Protein AF-K6DSM3-F1 (afdb_monomer)

Solvent-accessible surface area (backbone atoms only — not comparable to full-atom values): 5731 Å² total; per-residue (Å²): 142,83,78,83,78,79,77,76,87,72,63,62,69,62,54,55,53,54,53,48,51,54,51,52,48,55,27,50,77,68,71,42,48,90,49,46,43,80,42,86,51,101,91,46,78,48,78,44,73,51,88,72,54,72,68,60,51,51,53,52,50,52,52,52,53,51,50,52,50,51,55,52,50,53,52,50,51,52,52,52,56,55,63,52,65,76,64,64,77,86,72,131

Sequence (92 aa):
MQSVNSFQDNHSNNDYSLILELVKGALKEAKLLDQIIIEERNEGFFVKPKQIDKQEKIKQFEKLAGTAIAAGEDIKELLDMVSRKDIYPLLP

Foldseek 3Di:
DDDDDDPDPPPPVVVLVVVVVVVCVVCVVVVNNVQWDWDQDPVGIDIDGDDDDPVVVVVVVVVVVVVVVVVVVVVVVVVVVVVVVVPPPPDD

Secondary structure (DSSP, 8-state):
----------SHHHHHHHHHHHHHHHHHHTT-GGGEEEEEETTEEEEEEPPPPHHHHHHHHHHHHHHHHHHHHHHHHHHHHHHHHT------

Mean predicted aligned error: 15.73 Å

Radius of gyration: 27.95 Å; Cα contacts (8 Å, |Δi|>4): 27; chains: 1; bounding box: 97×22×56 Å

pLDDT: mean 73.05, std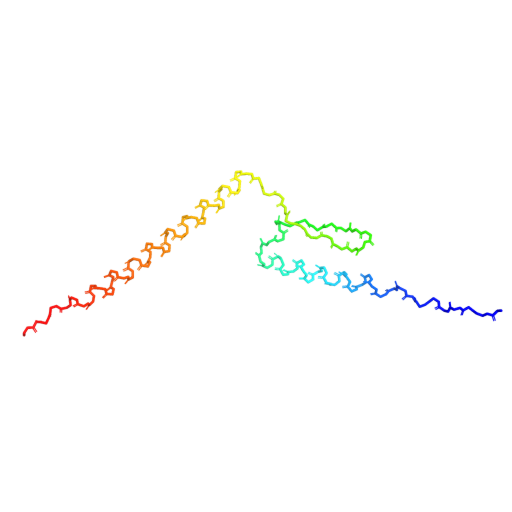 14.49, range [34.5, 88.19]

Organism: NCBI:txid1131731

Structure (mmCIF, N/CA/C/O backbone):
data_AF-K6DSM3-F1
#
_entry.id   AF-K6DSM3-F1
#
loop_
_atom_site.group_PDB
_atom_site.id
_atom_site.type_symbol
_atom_site.label_atom_id
_atom_site.label_alt_id
_atom_site.label_comp_id
_atom_site.label_asym_id
_atom_site.label_entity_id
_atom_site.label_seq_id
_atom_site.pdbx_PDB_ins_code
_atom_site.Cartn_x
_atom_site.Cartn_y
_atom_site.Cartn_z
_atom_site.occupancy
_atom_site.B_iso_or_equiv
_atom_site.auth_seq_id
_atom_site.auth_comp_id
_atom_site.auth_asym_id
_atom_site.auth_atom_id
_atom_site.pdbx_PDB_model_num
ATOM 1 N N . MET A 1 1 ? -57.301 -3.017 9.105 1.00 44.91 1 MET A N 1
ATOM 2 C CA . MET A 1 1 ? -56.406 -4.191 9.113 1.00 44.91 1 MET A CA 1
ATOM 3 C C . MET A 1 1 ? -55.867 -4.388 7.710 1.00 44.91 1 MET A C 1
ATOM 5 O O . MET A 1 1 ? -56.672 -4.639 6.830 1.00 44.91 1 MET A O 1
ATOM 9 N N . GLN A 1 2 ? -54.564 -4.234 7.492 1.00 34.50 2 GLN A N 1
ATOM 10 C CA . GLN A 1 2 ? -53.673 -5.279 6.970 1.00 34.50 2 GLN A CA 1
ATOM 11 C C . GLN A 1 2 ? -52.297 -4.669 6.701 1.00 34.50 2 GLN A C 1
ATOM 13 O O . GLN A 1 2 ? -52.165 -3.538 6.242 1.00 34.50 2 GLN A O 1
ATOM 18 N N . SER A 1 3 ? -51.304 -5.424 7.142 1.00 45.72 3 SER A N 1
ATOM 19 C CA . SER A 1 3 ? -49.936 -5.025 7.411 1.00 45.72 3 SER A CA 1
ATOM 20 C C . SER A 1 3 ? -49.150 -4.826 6.123 1.00 45.72 3 SER A C 1
ATOM 22 O O . SER A 1 3 ? -49.157 -5.688 5.247 1.00 45.72 3 SER A O 1
ATOM 24 N N . VAL A 1 4 ? -48.437 -3.705 6.030 1.00 45.78 4 VAL A N 1
ATOM 25 C CA . VAL A 1 4 ? -47.407 -3.518 5.009 1.00 45.78 4 VAL A CA 1
ATOM 26 C C . VAL A 1 4 ? -46.241 -4.416 5.406 1.00 45.78 4 VAL A C 1
ATOM 28 O O . VAL A 1 4 ? -45.629 -4.223 6.455 1.00 45.78 4 VAL A O 1
ATOM 31 N N . ASN A 1 5 ? -46.021 -5.454 4.602 1.00 40.31 5 ASN A N 1
ATOM 32 C CA . ASN A 1 5 ? -44.959 -6.433 4.774 1.00 40.31 5 ASN A CA 1
ATOM 33 C C . ASN A 1 5 ? -43.603 -5.729 4.869 1.00 40.31 5 ASN A C 1
ATOM 35 O O . ASN A 1 5 ? -43.150 -5.089 3.921 1.00 40.31 5 ASN A O 1
ATOM 39 N N . SER A 1 6 ? -42.962 -5.892 6.021 1.00 43.56 6 SER A N 1
ATOM 40 C CA . SER A 1 6 ? -41.538 -5.687 6.238 1.00 43.56 6 SER A CA 1
ATOM 41 C C . SER A 1 6 ? -40.762 -6.617 5.306 1.00 43.56 6 SER A C 1
ATOM 43 O O . SER A 1 6 ? -40.568 -7.795 5.615 1.00 43.56 6 SER A O 1
ATOM 45 N N . PHE A 1 7 ? -40.361 -6.100 4.145 1.00 46.03 7 PHE A N 1
ATOM 46 C CA . PHE A 1 7 ? -39.318 -6.715 3.338 1.00 46.03 7 PHE A CA 1
ATOM 47 C C . PHE A 1 7 ? -38.042 -6.708 4.173 1.00 46.03 7 PHE A C 1
ATOM 49 O O . PHE A 1 7 ? -37.550 -5.662 4.579 1.00 46.03 7 PHE A O 1
ATOM 56 N N . GLN A 1 8 ? -37.594 -7.908 4.517 1.00 44.28 8 GLN A N 1
ATOM 57 C CA . GLN A 1 8 ? -36.436 -8.160 5.353 1.00 44.28 8 GLN A CA 1
ATOM 58 C C . GLN A 1 8 ? -35.177 -7.517 4.755 1.00 44.28 8 GLN A C 1
ATOM 60 O O . GLN A 1 8 ? -34.650 -7.996 3.752 1.00 44.28 8 GLN A O 1
ATOM 65 N N . ASP A 1 9 ? -34.648 -6.514 5.456 1.00 46.62 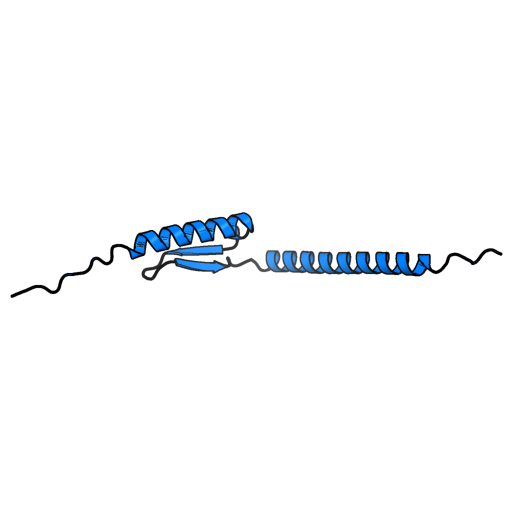9 ASP A N 1
ATOM 66 C CA . ASP A 1 9 ? -33.278 -5.987 5.372 1.00 46.62 9 ASP A CA 1
ATOM 67 C C . ASP A 1 9 ? -32.232 -7.022 5.855 1.00 46.62 9 ASP A C 1
ATOM 69 O O . ASP A 1 9 ? -31.380 -6.733 6.687 1.00 46.62 9 ASP A O 1
ATOM 73 N N . ASN A 1 10 ? -32.302 -8.273 5.385 1.00 45.78 10 ASN A N 1
ATOM 74 C CA . ASN A 1 10 ? -31.392 -9.350 5.813 1.00 45.78 10 ASN A CA 1
ATOM 75 C C . ASN A 1 10 ? -30.325 -9.719 4.769 1.00 45.78 10 ASN A C 1
ATOM 77 O O . ASN A 1 10 ? -29.512 -10.605 5.025 1.00 45.78 10 ASN A O 1
ATOM 81 N N . HIS A 1 11 ? -30.297 -9.057 3.608 1.00 47.66 11 HIS A N 1
ATOM 82 C CA . HIS A 1 11 ? -29.319 -9.346 2.548 1.00 47.66 11 HIS A CA 1
ATOM 83 C C . HIS A 1 11 ? -28.094 -8.421 2.533 1.00 47.66 11 HIS A C 1
ATOM 85 O O . HIS A 1 11 ? -27.058 -8.812 2.008 1.00 47.66 11 HIS A O 1
ATOM 91 N N . SER A 1 12 ? -28.150 -7.243 3.154 1.00 53.28 12 SER A N 1
ATOM 92 C CA . SER A 1 12 ? -27.049 -6.268 3.107 1.00 53.28 12 SER A CA 1
ATOM 93 C C . SER A 1 12 ? -25.797 -6.731 3.863 1.00 53.28 12 SER A C 1
ATOM 95 O O . SER A 1 12 ? -24.684 -6.569 3.372 1.00 53.28 12 SER A O 1
ATOM 97 N N . ASN A 1 13 ? -25.949 -7.367 5.028 1.00 55.00 13 ASN A N 1
ATOM 98 C CA . ASN A 1 13 ? -24.807 -7.727 5.880 1.00 55.00 13 ASN A CA 1
ATOM 99 C C . ASN A 1 13 ? -23.876 -8.796 5.276 1.00 55.00 13 ASN A C 1
ATOM 101 O O . ASN A 1 13 ? -22.666 -8.777 5.519 1.00 55.00 13 ASN A O 1
ATOM 105 N N . ASN A 1 14 ? -24.419 -9.724 4.483 1.00 58.97 14 ASN A N 1
ATOM 106 C CA . ASN A 1 14 ? -23.621 -10.794 3.879 1.00 58.97 14 ASN A CA 1
ATOM 107 C C . ASN A 1 14 ? -22.775 -10.277 2.703 1.00 58.97 14 ASN A C 1
ATOM 109 O O . ASN A 1 14 ? -21.612 -10.659 2.566 1.00 58.97 14 ASN A O 1
ATOM 113 N N . ASP A 1 15 ? -23.316 -9.346 1.914 1.00 68.69 15 ASP A N 1
ATOM 114 C CA . ASP A 1 15 ? -22.617 -8.784 0.755 1.00 68.69 15 ASP A CA 1
ATOM 115 C C . ASP A 1 15 ? -21.438 -7.893 1.181 1.00 68.69 15 ASP A C 1
ATOM 117 O O . ASP A 1 15 ? -20.344 -7.994 0.621 1.00 68.69 15 ASP A O 1
ATOM 121 N N . TYR A 1 16 ? -21.602 -7.083 2.235 1.00 69.38 16 TYR A N 1
ATOM 122 C CA . TYR A 1 16 ? -20.509 -6.256 2.766 1.00 69.38 16 TYR A CA 1
ATOM 123 C C . TYR A 1 16 ? -19.361 -7.082 3.356 1.00 69.38 16 TYR A C 1
ATOM 125 O O . TYR A 1 16 ? -18.197 -6.685 3.249 1.00 69.38 16 TYR A O 1
ATOM 133 N N . SER A 1 17 ? -19.670 -8.242 3.935 1.00 76.25 17 SER A N 1
ATOM 134 C CA . SER A 1 17 ? -18.671 -9.158 4.489 1.00 76.25 17 SER A CA 1
ATOM 135 C C . SER A 1 17 ? -17.782 -9.748 3.389 1.00 76.25 17 SER A C 1
ATOM 137 O O . SER A 1 17 ? -16.556 -9.735 3.506 1.00 76.25 17 SER A O 1
ATOM 139 N N . LEU A 1 18 ? -18.389 -10.181 2.279 1.00 83.88 18 LEU A N 1
ATOM 140 C CA . LEU A 1 18 ? -17.672 -10.719 1.121 1.00 83.88 18 LEU A CA 1
ATOM 141 C C . LEU A 1 18 ? -16.794 -9.652 0.448 1.00 83.88 18 LEU A C 1
ATOM 143 O O . LEU A 1 18 ? -15.630 -9.901 0.132 1.00 83.88 18 LEU A O 1
ATOM 147 N N . ILE A 1 19 ? -17.330 -8.440 0.272 1.00 82.50 19 ILE A N 1
ATOM 148 C CA . ILE A 1 19 ? -16.584 -7.303 -0.288 1.00 82.50 19 ILE A CA 1
ATOM 149 C C . ILE A 1 19 ? -15.364 -6.986 0.583 1.00 82.50 19 ILE A C 1
ATOM 151 O O . ILE A 1 19 ? -14.270 -6.761 0.061 1.00 82.50 19 ILE A O 1
ATOM 155 N N . LEU A 1 20 ? -15.518 -7.010 1.909 1.00 84.06 20 LEU A N 1
ATOM 156 C CA . LEU A 1 20 ? -14.410 -6.765 2.822 1.00 84.06 20 LEU A CA 1
ATOM 157 C C . LEU A 1 20 ? -13.307 -7.825 2.699 1.00 84.06 20 LEU A C 1
ATOM 159 O O . LEU A 1 20 ? -12.127 -7.473 2.752 1.00 84.06 20 LEU A O 1
ATOM 163 N N . GLU A 1 21 ? -13.654 -9.102 2.536 1.00 86.88 21 GLU A N 1
ATOM 164 C CA . GLU A 1 21 ? -12.659 -10.160 2.331 1.00 86.88 21 GLU A CA 1
ATOM 165 C C . GLU A 1 21 ? -11.881 -9.979 1.027 1.00 86.88 21 GLU A C 1
ATOM 167 O O . GLU A 1 21 ? -10.652 -10.073 1.035 1.00 86.88 21 GLU A O 1
ATOM 172 N N . LEU A 1 22 ? -12.566 -9.636 -0.068 1.00 86.81 22 LEU A N 1
ATOM 173 C CA . LEU A 1 22 ? -11.923 -9.341 -1.351 1.00 86.81 22 LEU A CA 1
ATOM 174 C C . LEU A 1 22 ? -10.959 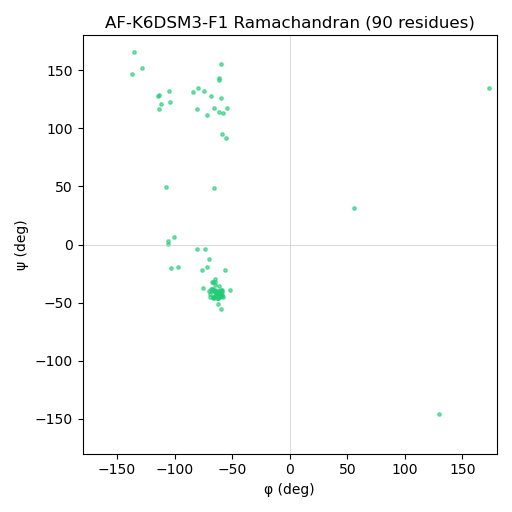-8.153 -1.236 1.00 86.81 22 LEU A C 1
ATOM 176 O O . LEU A 1 22 ? -9.819 -8.223 -1.701 1.00 86.81 22 LEU A O 1
ATOM 180 N N . VAL A 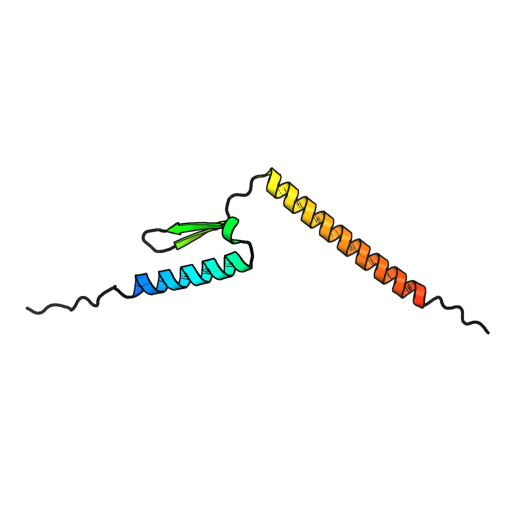1 23 ? -11.382 -7.085 -0.553 1.00 85.31 23 VAL A N 1
ATOM 181 C CA . VAL A 1 23 ? -10.537 -5.912 -0.291 1.00 85.31 23 VAL A CA 1
ATOM 182 C C . VAL A 1 23 ? -9.324 -6.298 0.561 1.00 85.31 23 VAL A C 1
ATOM 184 O O . VAL A 1 23 ? -8.197 -5.956 0.208 1.00 85.31 23 VAL A O 1
ATOM 187 N N . LYS A 1 24 ? -9.504 -7.066 1.643 1.00 86.69 24 LYS A N 1
ATOM 188 C CA . LYS A 1 24 ? -8.386 -7.560 2.467 1.00 86.69 24 LYS A CA 1
ATOM 189 C C . LYS A 1 24 ? -7.417 -8.430 1.660 1.00 86.69 24 LYS A C 1
ATOM 191 O O . LYS A 1 24 ? -6.207 -8.302 1.847 1.00 86.69 24 LYS A O 1
ATOM 196 N N . GLY A 1 25 ? -7.929 -9.273 0.762 1.00 86.44 25 GLY A N 1
ATOM 197 C CA . GLY A 1 25 ? -7.137 -10.108 -0.142 1.00 86.44 25 GLY A CA 1
ATOM 198 C C . GLY A 1 25 ? -6.232 -9.280 -1.055 1.00 86.44 25 GLY A C 1
ATOM 199 O O . GLY A 1 25 ? -5.011 -9.422 -0.996 1.00 86.44 25 GLY A O 1
ATOM 200 N N . ALA A 1 26 ? -6.810 -8.340 -1.807 1.00 85.75 26 ALA A N 1
ATOM 201 C CA . ALA A 1 26 ? -6.059 -7.459 -2.706 1.00 85.75 26 ALA A CA 1
ATOM 202 C C . ALA A 1 26 ? -5.000 -6.623 -1.961 1.00 85.75 26 ALA A C 1
ATOM 204 O O . ALA A 1 26 ? -3.861 -6.477 -2.408 1.00 85.75 26 ALA A O 1
ATOM 205 N N . LEU A 1 27 ? -5.342 -6.111 -0.774 1.00 85.50 27 LEU A N 1
ATOM 206 C CA . LEU A 1 27 ? -4.413 -5.343 0.058 1.00 85.50 27 LEU A CA 1
ATOM 207 C C . LEU A 1 27 ? -3.261 -6.191 0.607 1.00 85.50 27 LEU A C 1
ATOM 209 O O . LEU A 1 27 ? -2.154 -5.678 0.794 1.00 85.50 27 LEU A O 1
ATOM 213 N N . LYS A 1 28 ? -3.502 -7.477 0.881 1.00 88.19 28 LYS A N 1
ATOM 214 C CA . LYS A 1 28 ? -2.466 -8.420 1.310 1.00 88.19 28 LYS A CA 1
ATOM 215 C C . LYS A 1 28 ? -1.494 -8.721 0.172 1.00 88.19 28 LYS A C 1
ATOM 217 O O . LYS A 1 28 ? -0.287 -8.678 0.395 1.00 88.19 28 LYS A O 1
ATOM 222 N N . GLU A 1 29 ? -1.998 -8.966 -1.036 1.00 87.00 29 GLU A N 1
ATOM 223 C CA . GLU A 1 29 ? -1.167 -9.185 -2.229 1.00 87.00 29 GLU A CA 1
ATOM 224 C C . GLU A 1 29 ? -0.285 -7.971 -2.539 1.00 87.00 29 GLU A C 1
AT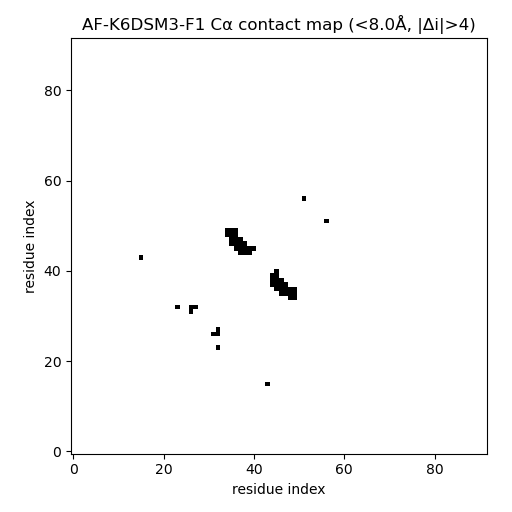OM 226 O O . GLU A 1 29 ? 0.909 -8.114 -2.806 1.00 87.00 29 GLU A O 1
ATOM 231 N N . ALA A 1 30 ? -0.834 -6.766 -2.384 1.00 82.31 30 ALA A N 1
ATOM 232 C CA . ALA A 1 30 ? -0.095 -5.518 -2.541 1.00 82.31 30 ALA A CA 1
ATOM 233 C C . ALA A 1 30 ? 0.869 -5.200 -1.375 1.00 82.31 30 ALA A C 1
ATOM 235 O O . ALA A 1 30 ? 1.587 -4.203 -1.439 1.00 82.31 30 ALA A O 1
ATOM 236 N N . LYS A 1 31 ? 0.902 -6.008 -0.301 1.00 84.19 31 LYS A N 1
ATOM 237 C CA . LYS A 1 31 ? 1.656 -5.738 0.946 1.00 84.19 31 LYS A CA 1
ATOM 238 C C . LYS A 1 31 ? 1.299 -4.392 1.593 1.00 84.19 31 LYS A C 1
ATOM 240 O O . LYS A 1 31 ? 2.131 -3.735 2.223 1.00 84.19 31 LYS A O 1
ATOM 245 N N . LEU A 1 32 ? 0.047 -3.977 1.430 1.00 83.12 32 LEU A N 1
ATOM 246 C CA . LEU A 1 32 ? -0.476 -2.719 1.951 1.00 83.12 32 LEU A CA 1
ATOM 247 C C . LEU A 1 32 ? -1.338 -2.915 3.190 1.00 83.12 32 LEU A C 1
ATOM 249 O O . LEU A 1 32 ? -1.487 -1.958 3.934 1.00 83.12 32 LEU A O 1
ATOM 253 N N . LEU A 1 33 ? -1.863 -4.120 3.445 1.00 84.56 33 LEU A N 1
ATOM 254 C CA . LEU A 1 33 ? -2.795 -4.386 4.550 1.00 84.56 33 LEU A CA 1
ATOM 255 C C . LEU A 1 33 ? -2.273 -3.891 5.913 1.00 84.56 33 LEU A C 1
ATOM 257 O O . LEU A 1 33 ? -3.019 -3.286 6.681 1.00 84.56 33 LEU A O 1
ATOM 261 N N . ASP A 1 34 ? -0.976 -4.055 6.176 1.00 83.31 34 ASP A N 1
ATOM 262 C CA . ASP A 1 34 ? -0.339 -3.612 7.422 1.00 83.31 34 ASP A CA 1
ATOM 263 C C . ASP A 1 34 ? -0.235 -2.089 7.554 1.00 83.31 34 ASP A C 1
ATOM 265 O O . ASP A 1 34 ? 0.033 -1.592 8.647 1.00 83.31 34 ASP A O 1
ATOM 269 N N . GLN A 1 35 ? -0.469 -1.345 6.475 1.00 83.50 35 GLN A N 1
ATOM 270 C CA . GLN A 1 35 ? -0.405 0.113 6.401 1.00 83.50 35 GLN A CA 1
ATOM 271 C C . GLN A 1 35 ? -1.790 0.763 6.473 1.00 83.50 35 GLN A C 1
ATOM 273 O O . GLN A 1 35 ? -1.904 1.974 6.300 1.00 83.50 35 GLN A O 1
ATOM 278 N N . ILE A 1 36 ? -2.850 -0.010 6.724 1.00 86.19 36 ILE A N 1
ATOM 279 C CA . ILE A 1 36 ? -4.240 0.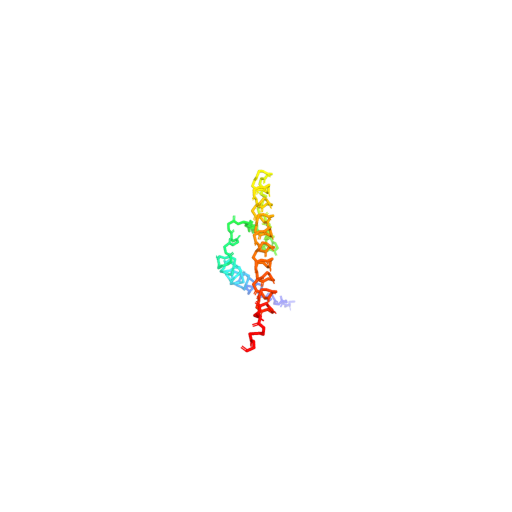465 6.698 1.00 86.19 36 ILE A CA 1
ATOM 280 C C . ILE A 1 36 ? -4.944 0.081 7.996 1.00 86.19 36 ILE A C 1
ATOM 282 O O . ILE A 1 36 ? -4.591 -0.886 8.669 1.00 86.19 36 ILE A O 1
ATOM 286 N N . ILE A 1 37 ? -5.933 0.879 8.368 1.00 86.00 37 ILE A N 1
ATOM 287 C CA . ILE A 1 37 ? -6.837 0.659 9.489 1.00 86.00 37 ILE A CA 1
ATOM 288 C C . ILE A 1 37 ? -8.220 0.452 8.884 1.00 86.00 37 ILE A C 1
ATOM 290 O O . ILE A 1 37 ? -8.673 1.275 8.087 1.00 86.00 37 ILE A O 1
ATOM 294 N N . ILE A 1 38 ? -8.868 -0.642 9.273 1.00 86.50 38 ILE A N 1
ATOM 295 C CA . ILE A 1 38 ? -10.243 -0.965 8.902 1.00 86.50 38 ILE A CA 1
ATOM 296 C C . ILE A 1 38 ? -11.069 -0.910 10.188 1.00 86.50 38 ILE A C 1
ATOM 298 O O . ILE A 1 38 ? -10.809 -1.678 11.112 1.00 86.50 38 ILE A O 1
ATOM 302 N N . GLU A 1 39 ? -12.026 0.011 10.255 1.00 86.56 39 GLU A N 1
ATOM 303 C CA . GLU A 1 39 ? -12.933 0.194 11.395 1.00 86.56 39 GLU A CA 1
ATOM 304 C C . GLU A 1 39 ? -14.362 -0.148 10.972 1.00 86.56 39 GLU A C 1
ATOM 306 O O . GLU A 1 39 ? -14.854 0.388 9.980 1.00 86.56 39 GLU A O 1
ATOM 311 N N . GLU A 1 40 ? -15.040 -1.008 11.726 1.00 82.31 40 GLU A N 1
ATOM 312 C CA . GLU A 1 40 ? -16.475 -1.246 11.560 1.00 82.31 40 GLU A CA 1
ATOM 313 C C . GLU A 1 40 ? -17.270 -0.125 12.243 1.00 82.31 40 GLU A C 1
ATOM 315 O O . GLU A 1 40 ? -16.945 0.307 13.353 1.00 82.31 40 GLU A O 1
ATOM 320 N N . ARG A 1 41 ? -18.286 0.394 11.555 1.00 82.38 41 ARG A N 1
ATOM 321 C CA . ARG A 1 41 ? -19.175 1.469 12.006 1.00 82.38 41 ARG A CA 1
ATOM 322 C C . ARG A 1 41 ? -20.619 1.104 11.677 1.00 82.38 41 ARG A C 1
ATOM 324 O O . ARG A 1 41 ? -20.873 0.247 10.841 1.00 82.38 41 ARG A O 1
ATOM 331 N N . ASN A 1 42 ? -21.565 1.827 12.275 1.00 78.12 42 ASN A N 1
ATOM 332 C CA . ASN A 1 42 ? -23.003 1.594 12.084 1.00 78.12 42 ASN A CA 1
ATOM 333 C C . ASN A 1 42 ? -23.462 1.645 10.609 1.00 78.12 42 ASN A C 1
ATOM 335 O O . ASN A 1 42 ? -24.506 1.094 10.286 1.00 78.12 42 ASN A O 1
ATOM 339 N N . GLU A 1 43 ? -22.698 2.301 9.728 1.00 78.56 43 GLU A N 1
ATOM 340 C CA . GLU A 1 43 ? -22.997 2.467 8.297 1.00 78.56 43 GLU A CA 1
ATOM 341 C C . GLU A 1 43 ? -22.114 1.588 7.380 1.00 78.56 43 GLU A C 1
ATOM 343 O O . GLU A 1 43 ? -22.202 1.698 6.159 1.00 78.56 43 GLU A O 1
ATOM 348 N N . GLY A 1 44 ? -21.240 0.733 7.937 1.00 79.06 44 GLY A N 1
ATOM 349 C CA . GLY A 1 44 ? -20.337 -0.143 7.177 1.00 79.06 44 GLY A CA 1
ATOM 350 C C . GLY A 1 44 ? -18.872 -0.063 7.622 1.00 79.06 44 GLY A C 1
ATOM 351 O O . GLY A 1 44 ? -18.572 0.129 8.798 1.00 79.06 44 GLY A O 1
ATOM 352 N N . PHE A 1 45 ? -17.932 -0.207 6.682 1.00 82.19 45 PHE A N 1
ATOM 353 C CA . PHE A 1 45 ? -16.491 -0.218 6.970 1.00 82.19 45 PHE A CA 1
ATOM 354 C C . PHE A 1 45 ? -15.809 1.092 6.573 1.00 82.19 45 PHE A C 1
ATOM 356 O O . PHE A 1 45 ? -15.947 1.572 5.450 1.00 82.19 45 PHE A O 1
ATOM 363 N N . PHE A 1 46 ? -15.005 1.642 7.480 1.00 82.31 46 PHE A N 1
ATOM 364 C CA . PHE A 1 46 ? -14.160 2.802 7.230 1.00 82.31 46 PHE A CA 1
ATOM 365 C C . PHE A 1 46 ? -12.705 2.363 7.052 1.00 82.31 46 PHE A C 1
ATOM 367 O O . PHE A 1 46 ? -12.123 1.747 7.946 1.00 82.31 46 PHE A O 1
ATOM 374 N N . VAL A 1 47 ? -12.108 2.694 5.906 1.00 82.38 47 VAL A N 1
ATOM 375 C CA . VAL A 1 47 ? -10.729 2.326 5.557 1.00 82.38 47 VAL A CA 1
ATOM 376 C C . VAL A 1 47 ? -9.870 3.586 5.517 1.00 82.38 47 VAL A C 1
ATOM 378 O O . VAL A 1 47 ? -10.148 4.505 4.749 1.00 82.38 47 VAL A O 1
ATOM 381 N N . LYS A 1 48 ? -8.817 3.644 6.337 1.00 83.62 48 LYS A N 1
ATOM 382 C CA . LYS A 1 48 ? -7.883 4.783 6.383 1.00 83.62 48 LYS A CA 1
ATOM 383 C C . LYS A 1 48 ? -6.430 4.323 6.466 1.00 83.62 48 LYS A C 1
ATOM 385 O O . LYS A 1 48 ? -6.162 3.316 7.118 1.00 83.62 48 LYS A O 1
ATOM 390 N N . PRO A 1 49 ? -5.470 5.049 5.876 1.00 83.62 49 PRO A N 1
ATOM 391 C CA . PRO A 1 49 ? -4.060 4.730 6.058 1.00 83.62 49 PRO A CA 1
ATOM 392 C C . PRO A 1 49 ? -3.671 4.849 7.538 1.00 83.62 49 PRO A C 1
ATOM 394 O O . PRO A 1 49 ? -4.141 5.741 8.253 1.00 83.62 49 PRO A O 1
ATOM 397 N N . LYS A 1 50 ? -2.793 3.960 8.007 1.00 84.81 50 LYS A N 1
ATOM 398 C CA . LYS A 1 50 ? -2.136 4.111 9.305 1.00 84.81 50 LYS A CA 1
ATOM 399 C C . LYS A 1 50 ? -1.309 5.385 9.284 1.00 84.81 50 LYS A C 1
ATOM 401 O O . LYS A 1 50 ? -0.667 5.714 8.286 1.00 84.81 50 LYS A O 1
ATOM 406 N N . GLN A 1 51 ? -1.305 6.100 10.405 1.00 79.62 51 GLN A N 1
ATOM 407 C CA . GLN A 1 51 ? -0.355 7.187 10.556 1.00 79.62 51 GLN A CA 1
ATOM 408 C C . GLN A 1 51 ? 1.055 6.609 10.592 1.00 79.62 51 GLN A C 1
ATOM 410 O O . GLN A 1 51 ? 1.407 5.832 11.474 1.00 79.62 51 GLN A O 1
ATOM 415 N N . ILE A 1 52 ? 1.837 7.003 9.598 1.00 75.06 52 ILE A N 1
ATOM 416 C CA . ILE A 1 52 ? 3.263 6.733 9.532 1.00 75.06 52 ILE A CA 1
ATOM 417 C C . ILE A 1 52 ? 3.956 7.821 10.353 1.00 75.06 52 ILE A C 1
ATOM 419 O O . ILE A 1 52 ? 3.666 9.013 10.179 1.00 75.06 52 ILE A O 1
ATOM 423 N N . ASP A 1 53 ? 4.853 7.410 11.245 1.00 81.62 53 ASP A N 1
ATOM 424 C CA . ASP A 1 53 ? 5.691 8.326 12.011 1.00 81.62 53 ASP A CA 1
ATOM 425 C C . ASP A 1 53 ? 6.568 9.188 11.073 1.00 81.62 53 ASP A C 1
ATOM 427 O O . ASP A 1 53 ? 6.847 8.842 9.922 1.00 81.62 53 ASP A O 1
ATOM 431 N N . LYS A 1 54 ? 6.979 10.361 11.558 1.00 79.56 54 LYS A N 1
ATOM 432 C CA . LYS A 1 54 ? 7.830 11.292 10.816 1.00 79.56 54 LYS A CA 1
ATOM 433 C C . LYS A 1 54 ? 9.171 10.665 10.401 1.00 79.56 54 LYS A C 1
ATOM 435 O O . LYS A 1 54 ? 9.611 10.946 9.290 1.00 79.56 54 LYS A O 1
ATOM 440 N N . GLN A 1 55 ? 9.810 9.849 11.241 1.00 77.62 55 GLN A N 1
ATOM 441 C CA . GLN A 1 55 ? 11.077 9.187 10.905 1.00 77.62 55 GLN A CA 1
ATOM 442 C C . GLN A 1 55 ? 10.889 8.181 9.770 1.00 77.62 55 GLN A C 1
ATOM 444 O O . GLN A 1 55 ? 11.631 8.219 8.789 1.00 77.62 55 GLN A O 1
ATOM 449 N N . GLU A 1 56 ? 9.853 7.347 9.841 1.00 76.88 56 GLU A N 1
ATOM 450 C CA . GLU A 1 56 ? 9.562 6.383 8.779 1.00 76.88 56 GLU A CA 1
ATOM 451 C C . GLU A 1 56 ? 9.187 7.079 7.452 1.00 76.88 56 GLU A C 1
ATOM 453 O O . GLU A 1 56 ? 9.611 6.641 6.382 1.00 76.88 56 GLU A O 1
ATOM 458 N N . LYS A 1 57 ? 8.501 8.233 7.492 1.00 78.06 57 LYS A N 1
ATOM 459 C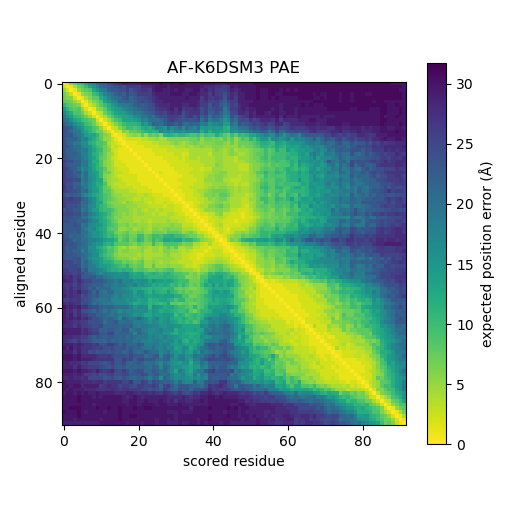 CA . LYS A 1 57 ? 8.276 9.070 6.293 1.00 78.06 57 LYS A CA 1
ATOM 460 C C . LYS A 1 57 ? 9.578 9.568 5.665 1.00 78.06 57 LYS A C 1
ATOM 462 O O . LYS A 1 57 ? 9.711 9.523 4.444 1.00 78.06 57 LYS A O 1
ATOM 467 N N . ILE A 1 58 ? 10.522 10.044 6.481 1.00 76.50 58 ILE A N 1
ATOM 468 C CA . ILE A 1 58 ? 11.834 10.510 6.003 1.00 76.50 58 ILE A CA 1
ATOM 469 C C . ILE A 1 58 ? 12.586 9.350 5.348 1.00 76.50 58 ILE A C 1
ATOM 471 O O . ILE A 1 58 ? 13.047 9.485 4.221 1.00 76.50 58 ILE A O 1
ATOM 475 N N . LYS A 1 59 ? 12.611 8.181 5.991 1.00 78.62 59 LYS A N 1
ATOM 476 C CA . LYS A 1 59 ? 13.273 6.983 5.464 1.00 78.62 59 LYS A CA 1
ATOM 477 C C . LYS A 1 59 ? 12.683 6.515 4.130 1.00 78.62 59 LYS A C 1
ATOM 479 O O . LYS A 1 59 ? 13.420 6.132 3.222 1.00 78.62 59 LYS A O 1
ATOM 484 N N . GLN A 1 60 ? 11.357 6.549 3.982 1.00 79.69 60 GLN A N 1
ATOM 485 C CA . GLN A 1 60 ? 10.718 6.222 2.704 1.00 79.69 60 GLN A CA 1
ATOM 486 C C . GLN A 1 60 ? 11.032 7.253 1.618 1.00 79.69 60 GLN A C 1
ATOM 488 O O . GLN A 1 60 ? 11.274 6.867 0.475 1.00 79.69 60 GLN A O 1
ATOM 493 N N . PHE A 1 61 ? 11.090 8.540 1.969 1.00 78.06 61 PHE A N 1
ATOM 494 C CA . PHE A 1 61 ? 11.506 9.592 1.046 1.00 78.06 61 PHE A CA 1
ATOM 495 C C . PHE A 1 61 ? 12.963 9.417 0.595 1.00 78.06 61 PHE A C 1
ATOM 497 O O . PHE A 1 61 ? 13.232 9.449 -0.602 1.00 78.06 61 PHE A O 1
ATOM 504 N N . GLU A 1 62 ? 13.888 9.151 1.521 1.00 75.88 62 GLU A N 1
ATOM 505 C CA . GLU A 1 62 ? 15.300 8.879 1.219 1.00 75.88 62 GLU A CA 1
ATOM 506 C C . GLU A 1 62 ? 15.460 7.666 0.299 1.00 75.88 62 GLU A C 1
ATOM 508 O O . GLU A 1 62 ? 16.189 7.725 -0.689 1.00 75.88 62 GLU A O 1
ATOM 513 N N . LYS A 1 63 ? 14.726 6.578 0.566 1.00 80.81 63 LYS A N 1
ATOM 514 C CA . LYS A 1 63 ? 14.725 5.388 -0.294 1.00 80.81 63 LYS A CA 1
ATOM 515 C C . LYS A 1 63 ? 14.234 5.706 -1.707 1.00 80.81 63 LYS A C 1
ATOM 517 O O . LYS A 1 63 ? 14.799 5.212 -2.684 1.00 80.81 63 LYS A O 1
ATOM 522 N N . LEU A 1 64 ? 13.183 6.513 -1.821 1.00 77.81 64 LEU A N 1
ATOM 523 C CA . LEU A 1 64 ? 12.604 6.891 -3.106 1.00 77.81 64 LEU A CA 1
ATOM 524 C C . LEU A 1 64 ? 13.550 7.810 -3.891 1.00 77.81 64 LEU A C 1
ATOM 526 O O . LEU A 1 64 ? 13.780 7.574 -5.075 1.00 77.81 64 LEU A O 1
ATOM 530 N N . ALA A 1 65 ? 14.173 8.779 -3.215 1.00 78.50 65 ALA A N 1
ATOM 531 C CA . ALA A 1 65 ? 15.205 9.634 -3.792 1.00 78.50 65 ALA A CA 1
ATOM 532 C C . ALA A 1 65 ? 16.421 8.818 -4.263 1.00 78.50 65 ALA A C 1
ATOM 534 O O . ALA A 1 65 ? 16.868 8.992 -5.392 1.00 78.50 65 ALA A O 1
ATOM 535 N N . GLY A 1 66 ? 16.903 7.873 -3.449 1.00 80.31 66 GLY A N 1
ATOM 536 C CA . GLY A 1 66 ? 18.004 6.980 -3.823 1.00 80.31 66 GLY A CA 1
ATOM 537 C C . GLY A 1 66 ? 17.678 6.100 -5.031 1.00 80.31 66 GLY A C 1
ATOM 538 O O . GLY A 1 66 ? 18.509 5.941 -5.918 1.00 80.31 66 GLY A O 1
ATOM 539 N N . THR A 1 67 ? 16.445 5.591 -5.117 1.00 84.56 67 THR A N 1
ATOM 540 C CA . THR A 1 67 ? 15.987 4.800 -6.275 1.00 84.56 67 THR A CA 1
ATOM 541 C C . THR A 1 67 ? 15.937 5.649 -7.549 1.00 84.56 67 THR A C 1
ATOM 543 O O . THR A 1 67 ? 16.333 5.184 -8.613 1.00 84.56 67 THR A O 1
ATOM 546 N N . ALA A 1 68 ? 15.484 6.903 -7.449 1.00 80.75 68 ALA A N 1
ATOM 547 C CA . ALA A 1 68 ? 15.448 7.824 -8.582 1.00 80.75 68 ALA A CA 1
ATOM 548 C C . ALA A 1 68 ? 16.855 8.214 -9.065 1.00 80.75 68 ALA A C 1
ATOM 550 O O . ALA A 1 68 ? 17.076 8.309 -10.270 1.00 80.75 68 ALA A O 1
ATOM 551 N N . ILE A 1 69 ? 17.803 8.403 -8.139 1.00 82.75 69 ILE A N 1
ATOM 552 C CA . ILE A 1 69 ? 19.213 8.655 -8.470 1.00 82.75 69 ILE A CA 1
ATOM 553 C C . ILE A 1 69 ? 19.802 7.452 -9.207 1.00 82.75 69 ILE A C 1
ATOM 555 O O . ILE A 1 69 ? 20.320 7.631 -10.303 1.00 82.75 69 ILE A O 1
ATOM 559 N N . ALA A 1 70 ? 19.645 6.241 -8.662 1.00 81.19 70 ALA A N 1
ATOM 560 C CA . ALA A 1 70 ? 20.146 5.019 -9.290 1.00 81.19 70 ALA A CA 1
ATOM 561 C C . ALA A 1 70 ? 19.567 4.819 -10.701 1.00 81.19 70 ALA A C 1
ATOM 563 O O . ALA A 1 70 ? 20.307 4.592 -11.649 1.00 81.19 70 ALA A O 1
ATOM 564 N N . ALA A 1 71 ? 18.256 5.017 -10.877 1.00 80.25 71 ALA A N 1
ATOM 565 C CA . ALA A 1 71 ? 17.633 4.950 -12.198 1.00 80.25 71 ALA A CA 1
ATOM 566 C C . ALA A 1 71 ? 18.200 6.002 -13.174 1.00 80.25 71 ALA A C 1
ATOM 568 O O . ALA A 1 71 ? 18.339 5.737 -14.367 1.00 80.25 71 ALA A O 1
ATOM 569 N N . GLY A 1 72 ? 18.533 7.200 -12.684 1.00 80.25 72 GLY A N 1
ATOM 570 C CA . GLY A 1 72 ? 19.194 8.235 -13.480 1.00 80.25 72 GLY A CA 1
ATOM 571 C C . GLY A 1 72 ? 20.631 7.871 -13.870 1.00 80.25 72 GLY A C 1
ATOM 572 O O . GLY A 1 72 ? 21.046 8.154 -14.995 1.00 80.25 72 GLY A O 1
ATOM 573 N N . GLU A 1 73 ? 21.377 7.230 -12.971 1.00 83.50 73 GLU A N 1
ATOM 574 C CA . GLU A 1 73 ? 22.725 6.714 -13.236 1.00 83.50 73 GLU A CA 1
ATOM 575 C C . GLU A 1 73 ? 22.698 5.590 -14.280 1.00 83.50 73 GLU A C 1
ATOM 577 O O . GLU A 1 73 ? 23.446 5.663 -15.255 1.00 83.50 73 GLU A O 1
ATOM 582 N N . ASP A 1 74 ? 21.766 4.642 -14.157 1.00 84.06 74 ASP A N 1
ATOM 583 C CA . ASP A 1 74 ? 21.564 3.558 -15.125 1.00 84.06 74 ASP A CA 1
ATOM 584 C C . ASP A 1 74 ? 21.245 4.106 -16.530 1.00 84.06 74 ASP A C 1
ATOM 586 O O . ASP A 1 74 ? 21.805 3.663 -17.535 1.00 84.06 74 ASP A O 1
ATOM 590 N N . ILE A 1 75 ? 20.376 5.123 -16.626 1.00 78.19 75 ILE A N 1
ATOM 591 C CA . ILE A 1 75 ? 20.054 5.784 -17.904 1.00 78.19 75 ILE A CA 1
ATOM 592 C C . ILE A 1 75 ? 21.296 6.446 -18.508 1.00 78.19 75 ILE A C 1
ATOM 594 O O . ILE A 1 75 ? 21.517 6.359 -19.718 1.00 78.19 75 ILE A O 1
ATOM 598 N N . LYS A 1 76 ? 22.113 7.109 -17.685 1.00 80.12 76 LYS A N 1
ATOM 599 C CA . LYS A 1 76 ? 23.349 7.747 -18.143 1.00 80.12 76 LYS A CA 1
ATOM 600 C C . LYS A 1 76 ? 24.339 6.716 -18.688 1.00 80.12 76 LYS A C 1
ATOM 602 O O . LYS A 1 76 ? 24.910 6.944 -19.751 1.00 80.12 76 LYS A O 1
ATOM 607 N N . GLU A 1 77 ? 24.508 5.584 -18.009 1.00 81.94 77 GLU A N 1
ATOM 608 C CA . GLU A 1 77 ? 25.385 4.504 -18.470 1.00 81.94 77 GLU A CA 1
ATOM 609 C C . GLU A 1 77 ? 24.914 3.930 -19.813 1.00 81.94 77 GLU A C 1
ATOM 611 O O . GLU A 1 77 ? 25.713 3.779 -20.740 1.00 81.94 77 GLU A O 1
ATOM 616 N N . LEU A 1 78 ? 23.605 3.705 -19.974 1.00 75.56 78 LEU A N 1
ATOM 617 C CA . LEU A 1 78 ? 23.028 3.264 -21.247 1.00 75.56 78 LEU A CA 1
ATOM 618 C C . LEU A 1 78 ? 23.281 4.272 -22.381 1.00 75.56 78 LEU A C 1
ATOM 620 O O . LEU A 1 78 ? 23.638 3.869 -23.490 1.00 75.56 78 LEU A O 1
ATOM 624 N N . LEU A 1 79 ? 23.140 5.575 -22.118 1.00 74.56 79 LEU A N 1
ATOM 625 C CA . LEU A 1 79 ? 23.428 6.630 -23.097 1.00 74.56 79 LEU A CA 1
ATOM 626 C C . LEU A 1 79 ? 24.915 6.683 -23.474 1.00 74.56 79 LEU A C 1
ATOM 628 O O . LEU A 1 79 ? 25.240 6.816 -24.658 1.00 74.56 79 LEU A O 1
ATOM 632 N N . ASP A 1 80 ? 25.817 6.528 -22.505 1.00 78.12 80 ASP A N 1
ATOM 633 C CA . ASP A 1 80 ? 27.261 6.469 -22.748 1.00 78.12 80 ASP A CA 1
ATOM 634 C C . ASP A 1 80 ? 27.639 5.228 -23.577 1.00 78.12 80 ASP A C 1
ATOM 636 O O . ASP A 1 80 ? 28.472 5.314 -24.483 1.00 78.12 80 ASP A O 1
ATOM 640 N N . MET A 1 81 ? 27.004 4.077 -23.330 1.00 73.88 81 MET A N 1
ATOM 641 C CA . MET A 1 81 ? 27.210 2.852 -24.113 1.00 73.88 81 MET A CA 1
ATOM 642 C C . MET A 1 81 ? 26.730 2.988 -25.562 1.00 73.88 81 MET A C 1
ATOM 644 O O . MET A 1 81 ? 27.397 2.496 -26.476 1.00 73.88 81 MET A O 1
ATOM 648 N N . VAL A 1 82 ? 25.591 3.650 -25.785 1.00 72.06 82 VAL A N 1
ATOM 649 C CA . VAL A 1 82 ? 25.077 3.936 -27.134 1.00 72.06 82 VAL A CA 1
ATOM 650 C C . VAL A 1 82 ? 26.005 4.912 -27.857 1.00 72.06 82 VAL A C 1
ATOM 652 O O . VAL A 1 82 ? 26.433 4.626 -28.971 1.00 72.06 82 VAL A O 1
ATOM 655 N N . SER A 1 83 ? 26.421 5.990 -27.191 1.00 67.12 83 SER A N 1
ATOM 656 C CA . SER A 1 83 ? 27.306 7.013 -27.769 1.00 67.12 83 SER A CA 1
ATOM 657 C C . SER A 1 83 ? 28.704 6.476 -28.109 1.00 67.12 83 SER A C 1
ATOM 659 O O . SER A 1 83 ? 29.342 6.937 -29.051 1.00 67.12 83 SER A O 1
ATOM 661 N N . ARG A 1 84 ? 29.201 5.473 -27.370 1.00 60.09 84 ARG A N 1
ATOM 662 C CA . ARG A 1 84 ? 30.480 4.803 -27.665 1.00 60.09 84 ARG A CA 1
ATOM 663 C C . ARG A 1 84 ? 30.404 3.817 -28.834 1.00 60.09 84 ARG A C 1
ATOM 665 O O . ARG A 1 84 ? 31.442 3.539 -29.427 1.00 60.09 84 ARG A O 1
ATOM 672 N N . LYS A 1 85 ? 29.221 3.296 -29.190 1.00 54.62 85 LYS A N 1
ATOM 673 C CA . LYS A 1 85 ? 29.057 2.417 -30.365 1.00 54.62 85 LYS A CA 1
ATOM 674 C C . LYS A 1 85 ? 29.179 3.160 -31.698 1.00 54.62 85 LYS A C 1
ATOM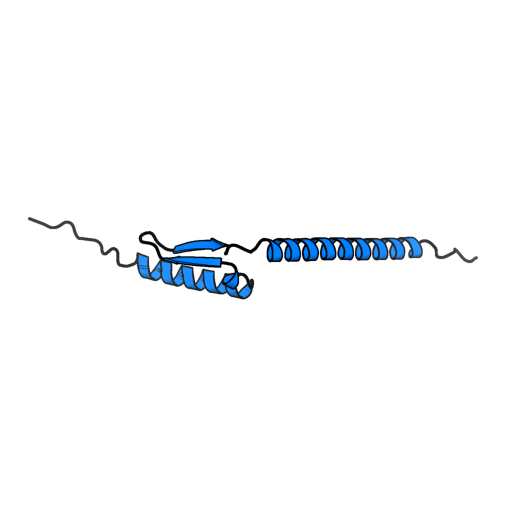 676 O O . LYS A 1 85 ? 29.509 2.519 -32.690 1.00 54.62 85 LYS A O 1
ATOM 681 N N . ASP A 1 86 ? 29.014 4.481 -31.707 1.00 53.50 86 ASP A N 1
ATOM 682 C CA . ASP A 1 86 ? 29.248 5.316 -32.894 1.00 53.50 86 ASP A CA 1
ATOM 683 C C . ASP A 1 86 ? 30.740 5.642 -33.118 1.00 53.50 86 ASP A C 1
ATOM 685 O O . ASP A 1 86 ? 31.109 6.234 -34.130 1.00 53.50 86 ASP A O 1
ATOM 689 N N . ILE A 1 87 ? 31.622 5.213 -32.205 1.00 53.50 87 ILE A N 1
ATOM 690 C CA . ILE A 1 87 ? 33.080 5.364 -32.299 1.00 53.50 87 ILE A CA 1
ATOM 691 C C . ILE A 1 87 ? 33.724 4.001 -32.601 1.00 53.50 87 ILE A C 1
ATOM 693 O O . ILE A 1 87 ? 34.677 3.578 -31.951 1.00 53.50 87 ILE A O 1
ATOM 697 N N . TYR A 1 88 ? 33.215 3.281 -33.601 1.00 53.69 88 TYR A N 1
ATOM 698 C CA . TYR A 1 88 ? 34.100 2.388 -34.346 1.00 53.69 88 TYR A CA 1
ATOM 699 C C . TYR A 1 88 ? 34.841 3.259 -35.360 1.00 53.69 88 TYR A C 1
ATOM 701 O O . TYR A 1 88 ? 34.189 3.848 -36.225 1.00 53.69 88 TYR A O 1
ATOM 709 N N . PRO A 1 89 ? 36.179 3.396 -35.279 1.00 49.66 89 PRO A N 1
ATOM 710 C CA . PRO A 1 89 ? 36.901 4.035 -36.359 1.00 49.66 89 PRO A CA 1
ATOM 711 C C . PRO A 1 89 ? 36.638 3.199 -37.610 1.00 49.66 89 PRO A C 1
ATOM 713 O O . PRO A 1 89 ? 36.838 1.983 -37.602 1.00 49.66 89 PRO A O 1
ATOM 716 N N . LEU A 1 90 ? 36.159 3.855 -38.666 1.00 56.22 90 LEU A N 1
ATOM 717 C CA . LEU A 1 90 ? 36.264 3.347 -40.026 1.00 56.22 90 LEU A CA 1
ATOM 718 C C . LEU A 1 90 ? 37.757 3.089 -40.268 1.00 56.22 90 LEU A C 1
ATOM 720 O O . LEU A 1 90 ? 38.512 4.004 -40.590 1.00 56.22 90 LEU A O 1
ATOM 724 N N . LEU A 1 91 ? 38.197 1.864 -39.984 1.00 53.19 91 LEU A N 1
ATOM 725 C CA . LEU A 1 91 ? 39.510 1.383 -40.371 1.00 53.19 91 LEU A CA 1
ATOM 726 C C . LEU A 1 91 ? 39.495 1.268 -41.903 1.00 53.19 91 LEU A C 1
ATOM 728 O 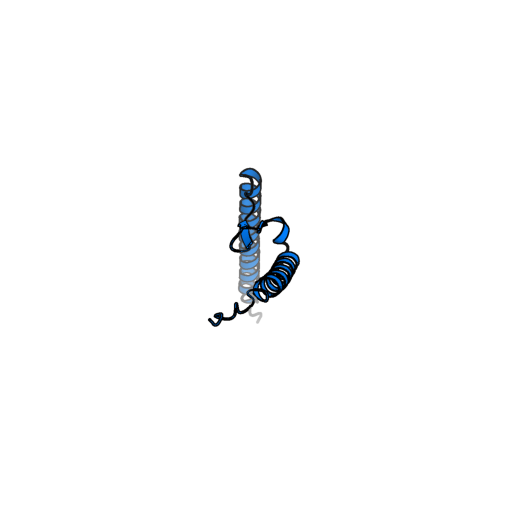O . LEU A 1 91 ? 38.545 0.681 -42.431 1.00 53.19 91 LEU A O 1
ATOM 732 N N . PRO A 1 92 ? 40.476 1.857 -42.609 1.00 50.91 92 PRO A N 1
ATOM 733 C CA . PRO A 1 92 ? 40.668 1.595 -44.030 1.00 50.91 92 PRO A CA 1
ATOM 734 C C . PRO A 1 92 ? 41.050 0.132 -44.288 1.00 50.91 92 PRO A C 1
ATOM 736 O O . PRO A 1 92 ? 41.671 -0.495 -43.396 1.00 50.91 92 PRO A O 1
#

Nearest PDB structures (foldseek):
  8f7s-assembly1_D  TM=3.114E-01  e=3.862E+00  Homo sapiens
  6j20-assembly1_A  TM=3.527E-01  e=5.052E+00  Homo sapiens
  4rwd-assembly2_B  TM=3.318E-01  e=6.180E+00  Escherichia coli
  8qot-assembly1_A  TM=2.441E-01  e=4.724E+00  Mus musculus
  4rwa-assembly2_B  TM=3.298E-01  e=7.069E+00  Escherichia coli